Protein AF-A0A926ZFX1-F1 (afdb_monomer)

Sequence (154 aa):
MDKIFAQTKISRTIALLLTAFLSLPLLTACGGSNEALPPRDSRYPAGQTSRPVTPQARQGLSNGQKVAILAGAAALYYLYNQHRNKQEQGPQGKYYLSKNGRVYYRDAQGRAQWVTPPPEGIRVPESEAQRYRDFQGYNGQSAGRDLTDLVPAQ

Foldseek 3Di:
DDDDDDDDDDDDDDDDDDDDDDDDDDDDDDDDDDDDDPDDDDDDDDDDDPPQPPLPPPPDDDPPQDKKFADDQLQQVVLQVVACPAPDADPNHHWDADLQQWIWGAHPVRDTDTDDADHRGDIDGVVVSVVSCQDARTSSHNDGDHSNVVRPDD

Secondary structure (DSSP, 8-state):
------------------------------------PPP-----------------------SS--EEEE-HHHHHHHHHHHHTT----STTS-EEE-TTS-EEEE-TT--EEE----TT-EEEEHHHHGGGTTBTTBTT-SSSB-SGGGSPP-

Structure (mmCIF, N/CA/C/O backbone):
data_AF-A0A926ZFX1-F1
#
_entry.id   AF-A0A926ZFX1-F1
#
loop_
_atom_site.group_PDB
_atom_site.id
_atom_site.type_symbol
_atom_site.label_atom_id
_atom_site.label_alt_id
_atom_site.label_comp_id
_atom_site.label_asym_id
_atom_site.label_entity_id
_atom_site.label_seq_id
_atom_site.pdbx_PDB_ins_code
_atom_site.Cartn_x
_atom_site.Cartn_y
_atom_site.Cartn_z
_atom_site.occupancy
_atom_site.B_iso_or_equiv
_atom_site.auth_seq_id
_atom_site.auth_comp_id
_atom_site.auth_asym_id
_atom_site.auth_atom_id
_atom_site.pdbx_PDB_model_num
ATOM 1 N N . MET A 1 1 ? -37.737 35.024 27.567 1.00 35.06 1 MET A N 1
ATOM 2 C CA . MET A 1 1 ? -37.419 36.194 26.729 1.00 35.06 1 MET A CA 1
ATOM 3 C C . MET A 1 1 ? -36.056 35.936 26.096 1.00 35.06 1 MET A C 1
ATOM 5 O O . MET A 1 1 ? -35.132 35.712 26.858 1.00 35.06 1 MET A O 1
ATOM 9 N N . ASP A 1 2 ? -35.821 35.797 24.793 1.00 40.06 2 ASP A N 1
ATOM 10 C CA . ASP A 1 2 ? -36.647 35.852 23.585 1.00 40.06 2 ASP A CA 1
ATOM 11 C C . ASP A 1 2 ? -35.996 34.983 22.490 1.00 40.06 2 ASP A C 1
ATOM 13 O O . ASP A 1 2 ? -34.788 34.747 22.492 1.00 40.06 2 AS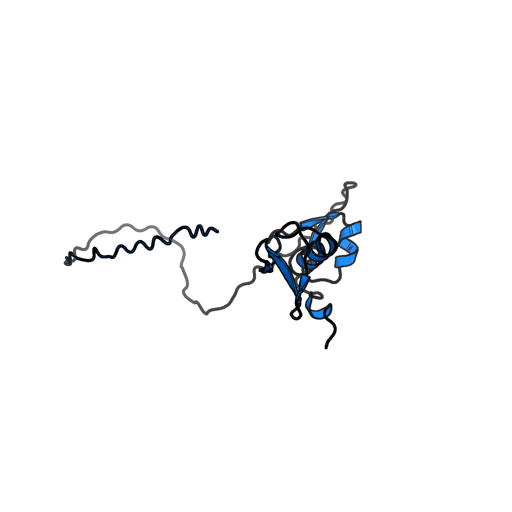P A O 1
ATOM 17 N N . LYS A 1 3 ? -36.834 34.451 21.595 1.00 45.34 3 LYS A N 1
ATOM 18 C CA . LYS A 1 3 ? -36.496 33.528 20.498 1.00 45.34 3 LYS A CA 1
ATOM 19 C C . LYS A 1 3 ? -35.972 34.293 19.283 1.00 45.34 3 LYS A C 1
ATOM 21 O O . LYS A 1 3 ? -36.587 35.285 18.913 1.00 45.34 3 LYS A O 1
ATOM 26 N N . ILE A 1 4 ? -34.997 33.741 18.552 1.00 53.22 4 ILE A N 1
ATOM 27 C CA . ILE A 1 4 ? -34.826 34.042 17.119 1.00 53.22 4 ILE A CA 1
ATOM 28 C C . ILE A 1 4 ? -34.534 32.740 16.360 1.00 53.22 4 ILE A C 1
ATOM 30 O O . ILE A 1 4 ? -33.427 32.212 16.384 1.00 53.22 4 ILE A O 1
ATOM 34 N N . PHE A 1 5 ? -35.568 32.219 15.695 1.00 54.12 5 PHE A N 1
ATOM 35 C CA . PHE A 1 5 ? -35.467 31.209 14.642 1.00 54.12 5 PHE A CA 1
ATOM 36 C C . PHE A 1 5 ? -35.340 31.941 13.300 1.00 54.12 5 PHE A C 1
ATOM 38 O O . PHE A 1 5 ? -36.171 32.798 13.001 1.00 54.12 5 PHE A O 1
ATOM 45 N N . ALA A 1 6 ? -34.341 31.598 12.484 1.00 51.28 6 ALA A N 1
ATOM 46 C CA . ALA A 1 6 ? -34.213 32.105 11.117 1.00 51.28 6 ALA A CA 1
ATOM 47 C C . ALA A 1 6 ? -34.565 31.013 10.094 1.00 51.28 6 ALA A C 1
ATOM 49 O O . ALA A 1 6 ? -34.199 29.848 10.237 1.00 51.28 6 ALA A O 1
ATOM 50 N N . GLN A 1 7 ? -35.346 31.427 9.099 1.00 55.00 7 GLN A N 1
ATOM 51 C CA . GLN A 1 7 ? -36.203 30.617 8.242 1.00 55.00 7 GLN A CA 1
ATOM 52 C C . GLN A 1 7 ? -35.515 29.863 7.092 1.00 55.00 7 GLN A C 1
ATOM 54 O O . GLN A 1 7 ? -34.566 30.329 6.469 1.00 55.00 7 GLN A O 1
ATOM 59 N N . THR A 1 8 ? -36.152 28.747 6.730 1.00 49.84 8 THR A N 1
ATOM 60 C CA . THR A 1 8 ? -36.144 28.049 5.436 1.00 49.84 8 THR A CA 1
ATOM 61 C C . THR A 1 8 ? -36.386 28.951 4.221 1.00 49.84 8 THR A C 1
ATOM 63 O O . THR A 1 8 ? -37.328 29.741 4.218 1.00 49.84 8 THR A O 1
ATOM 66 N N . LYS A 1 9 ? -35.670 28.688 3.117 1.00 54.97 9 LYS A N 1
ATOM 67 C CA . LYS A 1 9 ? -36.157 28.946 1.750 1.00 54.97 9 LYS A CA 1
ATOM 68 C C . LYS A 1 9 ? -35.885 27.740 0.850 1.00 54.97 9 LYS A C 1
ATOM 70 O O . LYS A 1 9 ? -34.756 27.459 0.469 1.00 54.97 9 LYS A O 1
ATOM 75 N N . ILE A 1 10 ? -36.964 27.029 0.544 1.00 59.09 10 ILE A N 1
ATOM 76 C CA . ILE A 1 10 ? -37.079 26.038 -0.526 1.00 59.09 10 ILE A CA 1
ATOM 77 C C . ILE A 1 10 ? -37.253 26.821 -1.833 1.00 59.09 10 ILE A C 1
ATOM 79 O O . ILE A 1 10 ? -38.105 27.704 -1.890 1.00 59.09 10 ILE A O 1
ATOM 83 N N . SER A 1 11 ? -36.497 26.492 -2.882 1.00 58.12 11 SER A N 1
ATOM 84 C CA . SER A 1 11 ? -36.792 26.950 -4.245 1.00 58.12 11 SER A CA 1
ATOM 85 C C . SER A 1 11 ? -36.757 25.766 -5.206 1.00 58.12 11 SER A C 1
ATOM 87 O O . SER A 1 11 ? -35.746 25.078 -5.341 1.00 58.12 11 SER A O 1
ATOM 89 N N . ARG A 1 12 ? -37.919 25.517 -5.812 1.00 51.41 12 ARG A N 1
ATOM 90 C CA . ARG A 1 12 ? -38.209 24.539 -6.859 1.00 51.41 12 ARG A CA 1
ATOM 91 C C . ARG A 1 12 ? -38.413 25.310 -8.164 1.00 51.41 12 ARG A C 1
ATOM 93 O O . ARG A 1 12 ? -39.340 26.106 -8.233 1.00 51.41 12 ARG A O 1
ATOM 100 N N . THR A 1 13 ? -37.649 24.986 -9.199 1.00 60.94 13 THR A N 1
ATOM 101 C CA . THR A 1 13 ? -37.990 25.217 -10.618 1.00 60.94 13 THR A CA 1
ATOM 102 C C . THR A 1 13 ? -37.424 24.001 -11.370 1.00 60.94 13 THR A C 1
ATOM 104 O O . THR A 1 13 ? -36.210 23.856 -11.438 1.00 60.94 13 THR A O 1
ATOM 107 N N . ILE A 1 14 ? -38.173 22.930 -11.686 1.00 56.19 14 ILE A N 1
ATOM 108 C CA . ILE A 1 14 ? -39.198 22.785 -12.750 1.00 56.19 14 ILE A CA 1
ATOM 109 C C . ILE A 1 14 ? -38.764 23.547 -14.009 1.00 56.19 14 ILE A C 1
ATOM 111 O O . ILE A 1 14 ? -38.567 24.747 -13.914 1.00 56.19 14 ILE A O 1
ATOM 115 N N . ALA A 1 15 ? -38.665 23.030 -15.229 1.00 53.69 15 ALA A N 1
ATOM 116 C CA . ALA A 1 15 ? -38.691 21.729 -15.897 1.00 53.69 15 ALA A CA 1
ATOM 117 C C . ALA A 1 15 ? -38.631 22.087 -17.406 1.00 53.69 15 ALA A C 1
ATOM 119 O O . ALA A 1 15 ? -39.027 23.189 -17.774 1.00 53.69 15 ALA A O 1
ATOM 120 N N . LEU A 1 16 ? -38.260 21.116 -18.247 1.00 57.72 16 LEU A N 1
ATOM 121 C CA . LEU A 1 16 ? -38.626 20.991 -19.672 1.00 57.72 16 LEU A CA 1
ATOM 122 C C . LEU A 1 16 ? -38.000 21.952 -20.701 1.00 57.72 16 LEU A C 1
ATOM 124 O O . LEU A 1 16 ? -38.292 23.138 -20.729 1.00 57.72 16 LEU A O 1
ATOM 128 N N . LEU A 1 17 ? -37.297 21.355 -21.672 1.00 53.16 17 LEU A N 1
ATOM 129 C CA . LEU A 1 17 ? -37.528 21.594 -23.104 1.00 53.16 17 LEU A CA 1
ATOM 130 C C . LEU A 1 17 ? -37.006 20.385 -23.908 1.00 53.16 17 LEU A C 1
ATOM 132 O O . LEU A 1 17 ? -35.823 20.245 -24.198 1.00 53.16 17 LEU A O 1
ATOM 136 N N . LEU A 1 18 ? -37.933 19.465 -24.175 1.00 53.84 18 LEU A N 1
ATOM 137 C CA . LEU A 1 18 ? -37.879 18.379 -25.161 1.00 53.84 18 LEU A CA 1
ATOM 138 C C . LEU A 1 18 ? -38.603 18.863 -26.431 1.00 53.84 18 LEU A C 1
ATOM 140 O O . LEU A 1 18 ? -39.471 19.723 -26.309 1.00 53.84 18 LEU A O 1
ATOM 144 N N . THR A 1 19 ? -38.342 18.203 -27.571 1.00 55.59 19 THR A N 1
ATOM 145 C CA . THR A 1 19 ? -38.954 18.332 -28.929 1.00 55.59 19 THR A CA 1
ATOM 146 C C . THR A 1 19 ? -38.217 19.288 -29.880 1.00 55.59 19 THR A C 1
ATOM 148 O O . THR A 1 19 ? -37.799 20.354 -29.459 1.00 55.59 19 THR A O 1
ATOM 151 N N . ALA A 1 20 ? -37.984 19.013 -31.169 1.00 55.38 20 ALA A N 1
ATOM 152 C CA . ALA A 1 20 ? -38.277 17.902 -32.092 1.00 55.38 20 ALA A CA 1
ATOM 153 C C . ALA A 1 20 ? -37.464 18.135 -33.405 1.00 55.38 20 ALA A C 1
ATOM 155 O O . ALA A 1 20 ? -36.680 19.075 -33.447 1.00 55.38 20 ALA A O 1
ATOM 156 N N . PHE A 1 21 ? -37.727 17.334 -34.457 1.00 53.00 21 PHE A N 1
ATOM 157 C CA . PHE A 1 21 ? -37.195 17.315 -35.847 1.00 53.00 21 PHE A CA 1
ATOM 158 C C . PHE A 1 21 ? -36.083 16.274 -36.062 1.00 53.00 21 PHE A C 1
ATOM 160 O O . PHE A 1 21 ? -34.920 16.534 -35.798 1.00 53.00 21 PHE A O 1
ATOM 167 N N . LEU A 1 22 ? -36.354 15.007 -36.410 1.00 61.56 22 LEU A N 1
ATOM 168 C CA . LEU A 1 22 ? -37.141 14.445 -37.529 1.00 61.56 22 LEU A CA 1
ATOM 169 C C . LEU A 1 22 ? -36.728 14.978 -38.917 1.00 61.56 22 LEU A C 1
ATOM 171 O O . LEU A 1 22 ? -37.234 16.002 -39.366 1.00 61.56 22 LEU A O 1
ATOM 175 N N . SER A 1 23 ? -35.843 14.244 -39.605 1.00 55.59 23 SER A N 1
ATOM 176 C CA . SER A 1 23 ? -35.854 14.044 -41.072 1.00 55.59 23 SER A CA 1
ATOM 177 C C . SER A 1 23 ? -34.736 13.078 -41.524 1.00 55.59 23 SER A C 1
ATOM 179 O O . SER A 1 23 ? -33.557 13.405 -41.527 1.00 55.59 23 SER A O 1
ATOM 181 N N . LEU A 1 24 ? -35.130 11.861 -41.912 1.00 58.16 24 LEU A N 1
ATOM 182 C CA . LEU A 1 24 ? -34.515 11.063 -42.995 1.00 58.16 24 LEU A CA 1
ATOM 183 C C . LEU A 1 24 ? -35.361 11.329 -44.272 1.00 58.16 24 LEU A C 1
ATOM 185 O O . LEU A 1 24 ? -36.498 11.773 -44.065 1.00 58.16 24 LEU A O 1
ATOM 189 N N . PRO A 1 25 ? -34.960 11.031 -45.543 1.00 61.34 25 PRO A N 1
ATOM 190 C CA . PRO A 1 25 ? -34.084 9.924 -45.986 1.00 61.34 25 PRO A CA 1
ATOM 191 C C . PRO A 1 25 ? -33.222 10.182 -47.275 1.00 61.34 25 PRO A C 1
ATOM 193 O O . PRO A 1 25 ? -33.192 11.281 -47.811 1.00 61.34 25 PRO A O 1
ATOM 196 N N . LEU A 1 26 ? -32.617 9.096 -47.801 1.00 51.09 26 LEU A N 1
ATOM 197 C CA . LEU A 1 26 ? -32.251 8.791 -49.213 1.00 51.09 26 LEU A CA 1
ATOM 198 C C . LEU A 1 26 ? -30.777 8.918 -49.682 1.00 51.09 26 LEU A C 1
ATOM 200 O O . LEU A 1 26 ? -30.295 9.962 -50.096 1.00 51.09 26 LEU A O 1
ATOM 204 N N . LEU A 1 27 ? -30.120 7.749 -49.681 1.00 62.03 27 LEU A N 1
ATOM 205 C CA . LEU A 1 27 ? -29.235 7.150 -50.699 1.00 62.03 27 LEU A CA 1
ATOM 206 C C . LEU A 1 27 ? -28.708 8.039 -51.855 1.00 62.03 27 LEU A C 1
ATOM 208 O O . LEU A 1 27 ? -29.437 8.392 -52.779 1.00 62.03 27 LEU A O 1
ATOM 212 N N . THR A 1 28 ? -27.383 8.198 -51.913 1.00 52.97 28 THR A N 1
ATOM 213 C CA . THR A 1 28 ? -26.613 8.261 -53.168 1.00 52.97 28 THR A CA 1
ATOM 214 C C . THR A 1 28 ? -25.237 7.640 -52.947 1.00 52.97 28 THR A C 1
ATOM 216 O O . THR A 1 28 ? -24.528 7.956 -51.994 1.00 52.97 28 THR A O 1
ATOM 219 N N . ALA A 1 29 ? -24.919 6.696 -53.825 1.00 50.28 29 ALA A N 1
ATOM 220 C CA . ALA A 1 29 ? -23.653 6.000 -53.962 1.00 50.28 29 ALA A CA 1
ATOM 221 C C . ALA A 1 29 ? -22.753 6.733 -54.973 1.00 50.28 29 ALA A C 1
ATOM 223 O O . ALA A 1 29 ? -23.288 7.310 -55.915 1.00 50.28 29 ALA A O 1
ATOM 224 N N . CYS A 1 30 ? -21.422 6.672 -54.792 1.00 54.25 30 CYS A N 1
ATOM 225 C CA . CYS A 1 30 ? -20.394 6.404 -55.824 1.00 54.25 30 CYS A CA 1
ATOM 226 C C . CYS A 1 30 ? -18.991 6.915 -55.426 1.00 54.25 30 CYS A C 1
ATOM 228 O O . CYS A 1 30 ? -18.824 8.086 -55.112 1.00 54.25 30 CYS A O 1
ATOM 230 N N . GLY A 1 31 ? -17.992 6.031 -55.574 1.00 41.94 31 GLY A N 1
ATOM 231 C CA . GLY A 1 31 ? -16.562 6.330 -55.775 1.00 41.94 31 GLY A CA 1
ATOM 232 C C . GLY A 1 31 ? -15.766 6.591 -54.488 1.00 41.94 31 GLY A C 1
ATOM 233 O O . GLY A 1 31 ? -16.044 7.539 -53.779 1.00 41.94 31 GLY A O 1
ATOM 234 N N . GLY A 1 32 ? -14.762 5.819 -54.073 1.00 46.25 32 GLY A N 1
ATOM 235 C CA . GLY A 1 32 ? -13.876 4.926 -54.809 1.00 46.25 32 GLY A CA 1
ATOM 236 C C . GLY A 1 32 ? -12.465 5.514 -54.857 1.00 46.25 32 GLY A C 1
ATOM 237 O O . GLY A 1 32 ? -12.149 6.237 -55.792 1.00 46.25 32 GLY A O 1
ATOM 238 N N . SER A 1 33 ? -11.614 5.154 -53.895 1.00 41.72 33 SER A N 1
ATOM 239 C CA . SER A 1 33 ? -10.166 5.014 -54.102 1.00 41.72 33 SER A CA 1
ATOM 240 C C . SER A 1 33 ? -9.549 4.164 -52.988 1.00 41.72 33 SER A C 1
ATOM 242 O O . SER A 1 33 ? -9.838 4.316 -51.804 1.00 41.72 33 SER A O 1
ATOM 244 N N . ASN A 1 34 ? -8.760 3.188 -53.431 1.00 52.56 34 ASN A N 1
ATOM 245 C CA . ASN A 1 34 ? -8.091 2.170 -52.639 1.00 52.56 34 ASN A CA 1
ATOM 246 C C . ASN A 1 34 ? -6.925 2.765 -51.847 1.00 52.56 34 ASN A C 1
ATOM 248 O O . ASN A 1 34 ? -6.002 3.303 -52.453 1.00 52.56 34 ASN A O 1
ATOM 252 N N . GLU A 1 35 ? -6.894 2.532 -50.538 1.00 43.97 35 GLU A N 1
ATOM 253 C CA . GLU A 1 35 ? -5.644 2.528 -49.781 1.00 43.97 35 GLU A CA 1
ATOM 254 C C . GLU A 1 35 ? -5.582 1.226 -48.979 1.00 43.97 35 GLU A C 1
ATOM 256 O O . GLU A 1 35 ? -6.417 0.942 -48.118 1.00 43.97 35 GLU A O 1
ATOM 261 N N . ALA A 1 36 ? -4.648 0.366 -49.376 1.00 49.47 36 ALA A N 1
ATOM 262 C CA . ALA A 1 36 ? -4.472 -0.966 -48.833 1.00 49.47 36 ALA A CA 1
ATOM 263 C C . ALA A 1 36 ? -3.938 -0.882 -47.396 1.00 49.47 36 ALA A C 1
ATOM 265 O O . ALA A 1 36 ? -2.766 -0.586 -47.173 1.00 49.47 36 ALA A O 1
ATOM 266 N N . LEU A 1 37 ? -4.797 -1.187 -46.424 1.00 52.06 37 LEU A N 1
ATOM 267 C CA . LEU A 1 37 ? -4.396 -1.497 -45.055 1.00 52.06 37 LEU A CA 1
ATOM 268 C C . LEU A 1 37 ? -4.308 -3.026 -44.894 1.00 52.06 37 LEU A C 1
ATOM 270 O O . LEU A 1 37 ? -5.166 -3.741 -45.419 1.00 52.06 37 LEU A O 1
ATOM 274 N N . PRO A 1 38 ? -3.288 -3.551 -44.189 1.00 47.53 38 PRO A N 1
ATOM 275 C CA . PRO A 1 38 ? -3.114 -4.989 -44.004 1.00 47.53 38 PRO A CA 1
ATOM 276 C C . PRO A 1 38 ? -4.281 -5.611 -43.208 1.00 47.53 38 PRO A C 1
ATOM 278 O O . PRO A 1 38 ? -4.939 -4.921 -42.423 1.00 47.53 38 PRO A O 1
ATOM 281 N N . PRO A 1 39 ? -4.564 -6.912 -43.416 1.00 41.12 39 PRO A N 1
ATOM 282 C CA . PRO A 1 39 ? -5.828 -7.538 -43.041 1.00 41.12 39 PRO A CA 1
ATOM 283 C C . PRO A 1 39 ? -6.080 -7.534 -41.528 1.00 41.12 39 PRO A C 1
ATOM 285 O O . PRO A 1 39 ? -5.287 -8.031 -40.729 1.00 41.12 39 PRO A O 1
ATOM 288 N N . ARG A 1 40 ? -7.243 -6.991 -41.153 1.00 38.12 40 ARG A N 1
ATOM 289 C CA . ARG A 1 40 ? -7.825 -7.035 -39.811 1.00 38.12 40 ARG A CA 1
ATOM 290 C C . ARG A 1 40 ? -8.617 -8.330 -39.669 1.00 38.12 40 ARG A C 1
ATOM 292 O O . ARG A 1 40 ? -9.769 -8.399 -40.091 1.00 38.12 40 ARG A O 1
ATOM 299 N N . ASP A 1 41 ? -8.001 -9.341 -39.073 1.00 34.25 41 ASP A N 1
ATOM 300 C CA . ASP A 1 41 ? -8.693 -10.591 -38.784 1.00 34.25 41 ASP A CA 1
ATOM 301 C C . ASP A 1 41 ? -9.560 -10.454 -37.523 1.00 34.25 41 ASP A C 1
ATOM 303 O O . ASP A 1 41 ? -9.150 -9.924 -36.487 1.00 34.25 41 ASP A O 1
ATOM 307 N N . SER A 1 42 ? -10.811 -10.881 -37.650 1.00 41.25 42 SER A N 1
ATOM 308 C CA . SER A 1 42 ? -11.888 -10.648 -36.690 1.00 41.25 42 SER A CA 1
ATOM 309 C C . SER A 1 42 ? -12.062 -11.847 -35.769 1.00 41.25 42 SER A C 1
ATOM 311 O O . SER A 1 42 ? -12.714 -12.799 -36.180 1.00 41.25 42 SER A O 1
ATOM 313 N N . ARG A 1 43 ? -11.570 -11.797 -34.520 1.00 33.34 43 ARG A N 1
ATOM 314 C CA . ARG A 1 43 ? -12.082 -12.617 -33.396 1.00 33.34 43 ARG A CA 1
ATOM 315 C C . ARG A 1 43 ? -11.885 -11.899 -32.058 1.00 33.34 43 ARG A C 1
ATOM 317 O O . ARG A 1 43 ? -10.818 -11.970 -31.461 1.00 33.34 43 ARG A O 1
ATOM 324 N N . TYR A 1 44 ? -12.936 -11.251 -31.558 1.00 32.25 44 TYR A N 1
ATOM 325 C CA . TYR A 1 44 ? -13.121 -11.143 -30.109 1.00 32.25 44 TYR A CA 1
ATOM 326 C C . TYR A 1 44 ? -13.543 -12.524 -29.592 1.00 32.25 44 TYR A C 1
ATOM 328 O O . TYR A 1 44 ? -14.429 -13.155 -30.172 1.00 32.25 44 TYR A O 1
ATOM 336 N N . PRO A 1 45 ? -12.963 -12.965 -28.473 1.00 39.38 45 PRO A N 1
ATOM 337 C CA . PRO A 1 45 ? -13.811 -13.152 -27.309 1.00 39.38 45 PRO A CA 1
ATOM 338 C C . PRO A 1 45 ? -13.364 -12.239 -26.166 1.00 39.38 45 PRO A C 1
ATOM 340 O O . PRO A 1 45 ? -12.216 -11.807 -26.077 1.00 39.38 45 PRO A O 1
ATOM 343 N N . ALA A 1 46 ? -14.320 -11.922 -25.299 1.00 47.34 46 ALA A N 1
ATOM 344 C CA . ALA A 1 46 ? -14.098 -11.271 -24.022 1.00 47.34 46 ALA A CA 1
ATOM 345 C C . ALA A 1 46 ? -12.957 -11.950 -23.242 1.00 47.34 46 ALA A C 1
ATOM 347 O O . ALA A 1 46 ? -12.947 -13.167 -23.075 1.00 47.34 46 ALA A O 1
ATOM 348 N N . GLY A 1 47 ? -12.012 -11.156 -22.743 1.00 34.66 47 GLY A N 1
ATOM 349 C CA . GLY A 1 47 ? -10.908 -11.652 -21.931 1.00 34.66 47 GLY A CA 1
ATOM 350 C C . GLY A 1 47 ? -9.997 -10.513 -21.504 1.00 34.66 47 GLY A C 1
ATOM 351 O O . GLY A 1 47 ? -9.257 -9.960 -22.311 1.00 34.66 47 GLY A O 1
ATOM 352 N N . GLN A 1 48 ? -10.086 -10.143 -20.229 1.00 47.78 48 GLN A N 1
ATOM 353 C CA . GLN A 1 48 ? -9.199 -9.203 -19.549 1.00 47.78 48 GLN A CA 1
ATOM 354 C C . GLN A 1 48 ? -7.734 -9.513 -19.886 1.00 47.78 48 GLN A C 1
ATOM 356 O O . GLN A 1 48 ? -7.217 -10.559 -19.506 1.00 47.78 48 GLN A O 1
ATOM 361 N N . THR A 1 49 ? -7.053 -8.614 -20.596 1.00 34.94 49 THR A N 1
ATOM 362 C CA . THR A 1 49 ? -5.609 -8.731 -20.825 1.00 34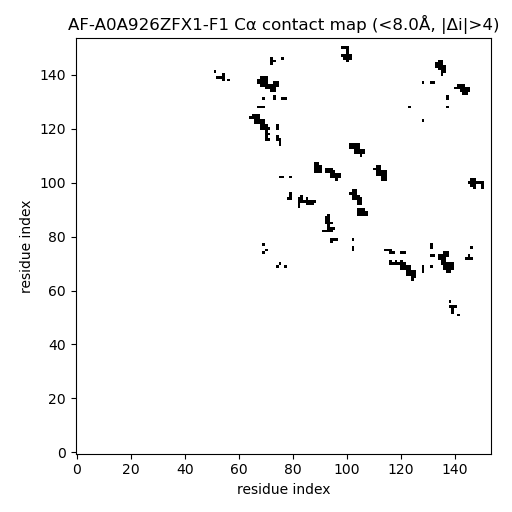.94 49 THR A CA 1
ATOM 363 C C . THR A 1 49 ? -4.894 -7.800 -19.857 1.00 34.94 49 THR A C 1
ATOM 365 O O . THR A 1 49 ? -4.616 -6.636 -20.148 1.00 34.94 49 THR A O 1
ATOM 368 N N . SER A 1 50 ? -4.620 -8.326 -18.665 1.00 45.09 50 SER A N 1
ATOM 369 C CA . SER A 1 50 ? -3.581 -7.829 -17.770 1.00 45.09 50 S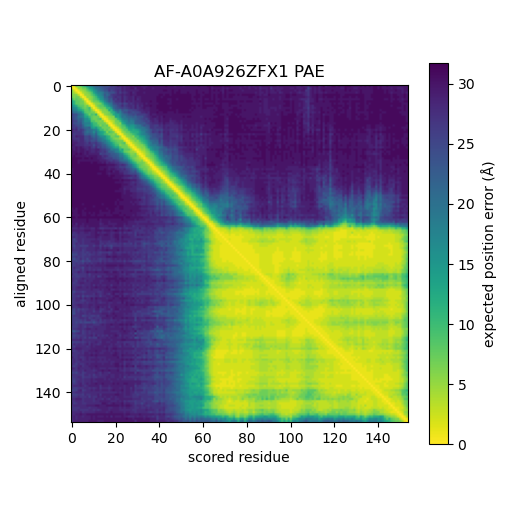ER A CA 1
ATOM 370 C C . SER A 1 50 ? -2.287 -7.727 -18.578 1.00 45.09 50 SER A C 1
ATOM 372 O O . SER A 1 50 ? -1.718 -8.746 -18.962 1.00 45.09 50 SER A O 1
ATOM 374 N N . ARG A 1 51 ? -1.837 -6.510 -18.897 1.00 42.84 51 ARG A N 1
ATOM 375 C CA . ARG A 1 51 ? -0.509 -6.307 -19.489 1.00 42.84 51 ARG A CA 1
ATOM 376 C C . ARG A 1 51 ? 0.528 -6.849 -18.497 1.00 42.84 51 ARG A C 1
ATOM 378 O O . ARG A 1 51 ? 0.581 -6.328 -17.382 1.00 42.84 51 ARG A O 1
ATOM 385 N N . PRO A 1 52 ? 1.357 -7.846 -18.852 1.00 42.03 52 PRO A N 1
ATOM 386 C CA . PRO A 1 52 ? 2.486 -8.195 -18.016 1.00 42.03 52 PRO A CA 1
ATOM 387 C C . PRO A 1 52 ? 3.504 -7.065 -18.162 1.00 42.03 52 PRO A C 1
ATOM 389 O O . PRO A 1 52 ? 4.168 -6.929 -19.188 1.00 42.03 52 PRO A O 1
ATOM 392 N N . VAL A 1 53 ? 3.611 -6.215 -17.142 1.00 50.88 53 VAL A N 1
ATOM 393 C CA . VAL A 1 53 ? 4.807 -5.395 -16.958 1.00 50.88 53 VAL A CA 1
ATOM 394 C C . VAL A 1 53 ? 5.912 -6.389 -16.629 1.00 50.88 53 VAL A C 1
ATOM 396 O O . VAL A 1 53 ? 6.050 -6.801 -15.486 1.00 50.88 53 VAL A O 1
ATOM 399 N N . THR A 1 54 ? 6.649 -6.858 -17.633 1.00 46.91 54 THR A N 1
ATOM 400 C CA . THR A 1 54 ? 7.876 -7.619 -17.395 1.00 46.91 54 THR A CA 1
ATOM 401 C C . THR A 1 54 ? 8.857 -6.693 -16.685 1.00 46.91 54 THR A C 1
ATOM 403 O O . THR A 1 54 ? 9.253 -5.686 -17.286 1.00 46.91 54 THR A O 1
ATOM 406 N N . PRO A 1 55 ? 9.276 -6.980 -15.443 1.00 48.78 55 PRO A N 1
ATOM 407 C CA . PRO A 1 55 ? 10.322 -6.195 -14.833 1.00 48.78 55 PRO A CA 1
ATOM 408 C C . PRO A 1 55 ? 11.641 -6.566 -15.489 1.00 48.78 55 PRO A C 1
ATOM 410 O O . PRO A 1 55 ? 12.230 -7.616 -15.243 1.00 48.78 55 PRO A O 1
ATOM 413 N N . GLN A 1 56 ? 12.105 -5.691 -16.371 1.00 52.84 56 GLN A N 1
ATOM 414 C CA . GLN A 1 56 ? 13.468 -5.741 -16.866 1.00 52.84 56 GLN A CA 1
ATOM 415 C C . GLN A 1 56 ? 14.374 -5.342 -15.703 1.00 52.84 56 GLN A C 1
ATOM 417 O O . GLN A 1 56 ? 14.638 -4.161 -15.481 1.00 52.84 56 GLN A O 1
ATOM 422 N N . ALA A 1 57 ? 14.832 -6.337 -14.944 1.00 56.09 57 ALA A N 1
ATOM 423 C CA . ALA A 1 57 ? 15.959 -6.199 -14.040 1.00 56.09 57 ALA A CA 1
ATOM 424 C C . ALA A 1 57 ? 17.198 -5.859 -14.882 1.00 56.09 57 ALA A C 1
ATOM 426 O O . ALA A 1 57 ? 17.955 -6.732 -15.300 1.00 56.09 57 ALA A O 1
ATOM 427 N N . ARG A 1 58 ? 17.383 -4.574 -15.201 1.00 52.34 58 ARG A N 1
ATOM 428 C CA . ARG A 1 58 ? 18.622 -4.087 -15.808 1.00 52.34 58 ARG A CA 1
ATOM 429 C C . ARG A 1 58 ? 19.683 -4.073 -14.720 1.00 52.34 58 ARG A C 1
ATOM 431 O O . ARG A 1 58 ? 19.831 -3.112 -13.971 1.00 52.34 58 ARG A O 1
ATOM 438 N N . GLN A 1 59 ? 20.379 -5.195 -14.625 1.00 50.62 59 GLN A N 1
ATOM 439 C CA . GLN A 1 59 ? 21.552 -5.408 -13.798 1.00 50.62 59 GLN A CA 1
ATOM 440 C C . GLN A 1 59 ? 22.734 -4.660 -14.433 1.00 50.62 59 GLN A C 1
ATOM 442 O O . GLN A 1 59 ? 23.538 -5.227 -15.162 1.00 50.62 59 GLN A O 1
ATOM 447 N N . GLY A 1 60 ? 22.786 -3.347 -14.211 1.00 49.62 60 GLY A N 1
ATOM 448 C CA . GLY A 1 60 ? 23.956 -2.515 -14.473 1.00 49.62 60 GLY A CA 1
ATOM 449 C C . GLY A 1 60 ? 24.493 -2.007 -13.141 1.00 49.62 60 GLY A C 1
ATOM 450 O O . GLY A 1 60 ? 23.733 -1.421 -12.371 1.00 49.62 60 GLY A O 1
ATOM 451 N N . LEU A 1 61 ? 25.773 -2.265 -12.855 1.00 51.31 61 LEU A N 1
ATOM 452 C CA . LEU A 1 61 ? 26.488 -1.744 -11.688 1.00 51.31 61 LEU A CA 1
ATOM 453 C C . LEU A 1 61 ? 26.475 -0.208 -11.715 1.00 51.31 61 LEU A C 1
ATOM 455 O O . LEU A 1 61 ? 27.360 0.428 -12.279 1.00 51.31 61 LEU A O 1
ATOM 459 N N . SER A 1 62 ? 25.463 0.399 -11.109 1.00 57.31 62 SER A N 1
ATOM 460 C CA . SER A 1 62 ? 25.509 1.799 -10.722 1.00 57.31 62 SER A CA 1
ATOM 461 C C . SER A 1 62 ? 25.955 1.837 -9.268 1.00 57.31 62 SER A C 1
ATOM 463 O O . SER A 1 62 ? 25.258 1.321 -8.399 1.00 57.31 62 SER A O 1
ATOM 465 N N . ASN A 1 63 ? 27.090 2.481 -8.993 1.00 57.50 63 ASN A N 1
ATOM 466 C CA . ASN A 1 63 ? 27.455 2.917 -7.639 1.00 57.50 63 ASN A CA 1
ATOM 467 C C . ASN A 1 63 ? 26.498 4.015 -7.111 1.00 57.50 63 ASN A C 1
ATOM 469 O O . ASN A 1 63 ? 26.724 4.579 -6.045 1.00 57.50 63 ASN A O 1
ATOM 473 N N . GLY A 1 64 ? 25.444 4.352 -7.864 1.00 64.19 64 GLY A N 1
ATOM 474 C CA . GLY A 1 64 ? 24.336 5.184 -7.429 1.00 64.19 64 GLY A CA 1
ATOM 475 C C . GLY A 1 64 ? 23.345 4.396 -6.579 1.00 64.1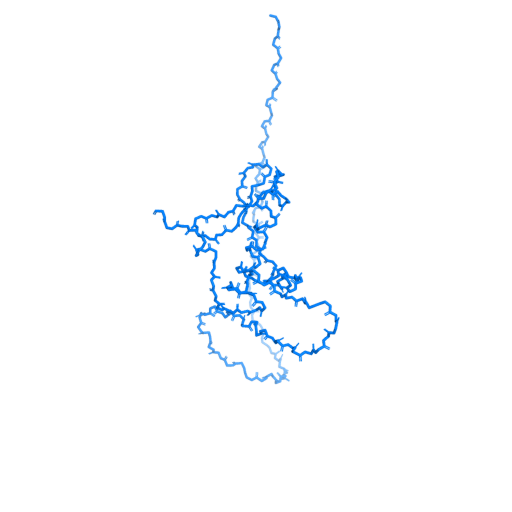9 64 GLY A C 1
ATOM 476 O O . GLY A 1 64 ? 23.142 3.199 -6.763 1.00 64.19 64 GLY A O 1
ATOM 477 N N . GLN A 1 65 ? 22.728 5.094 -5.632 1.00 74.19 65 GLN A N 1
ATOM 478 C CA . GLN A 1 65 ? 21.768 4.549 -4.681 1.00 74.19 65 GLN A CA 1
ATOM 479 C C . GLN A 1 65 ? 20.752 3.629 -5.371 1.00 74.19 65 GLN A C 1
ATOM 481 O O . GLN A 1 65 ? 19.958 4.068 -6.202 1.00 74.19 65 GLN A O 1
ATOM 486 N N . LYS A 1 66 ? 20.810 2.333 -5.049 1.00 88.25 66 LYS A N 1
ATOM 487 C CA . LYS A 1 66 ? 19.941 1.323 -5.651 1.00 88.25 66 LYS A CA 1
ATOM 488 C C . LYS A 1 66 ? 18.498 1.587 -5.231 1.00 88.25 66 LYS A C 1
ATOM 490 O O . LYS A 1 66 ? 18.193 1.698 -4.043 1.00 88.25 66 LYS A O 1
ATOM 495 N N . VAL A 1 67 ? 17.618 1.711 -6.218 1.00 92.06 67 VAL A N 1
ATOM 496 C CA . VAL A 1 67 ? 16.187 1.977 -6.042 1.00 92.06 67 VAL A CA 1
ATOM 497 C C . VAL A 1 67 ? 15.410 0.756 -6.510 1.00 92.06 67 VAL A C 1
ATOM 499 O O . VAL A 1 67 ? 15.708 0.193 -7.563 1.00 92.06 67 VAL A O 1
ATOM 502 N N . ALA A 1 68 ? 14.410 0.362 -5.733 1.00 94.00 68 ALA A N 1
ATOM 503 C CA . ALA A 1 68 ? 13.423 -0.634 -6.110 1.00 94.00 68 ALA A CA 1
ATOM 504 C C . ALA A 1 68 ? 12.090 0.047 -6.446 1.00 94.00 68 ALA A C 1
ATOM 506 O O . ALA A 1 68 ? 11.800 1.155 -5.988 1.00 94.00 68 ALA A O 1
ATOM 507 N N . ILE A 1 69 ? 11.274 -0.622 -7.252 1.00 95.62 69 ILE A N 1
ATOM 508 C CA . ILE A 1 69 ? 9.935 -0.162 -7.621 1.00 95.62 69 ILE A CA 1
ATOM 509 C C . ILE A 1 69 ? 8.921 -1.021 -6.875 1.00 95.62 69 ILE A C 1
ATOM 511 O O . ILE A 1 69 ? 8.924 -2.239 -7.017 1.00 95.62 69 ILE A O 1
ATOM 515 N N . LEU A 1 70 ? 8.041 -0.403 -6.096 1.00 96.06 70 LEU A N 1
ATOM 516 C CA . LEU A 1 70 ? 6.926 -1.078 -5.439 1.00 96.06 70 LEU A CA 1
ATOM 517 C C . LEU A 1 70 ? 5.647 -0.793 -6.223 1.00 96.06 70 LEU A C 1
ATOM 519 O O . LEU A 1 70 ? 5.211 0.351 -6.284 1.00 96.06 70 LEU A O 1
ATOM 523 N N . ALA A 1 71 ? 5.035 -1.815 -6.806 1.00 95.50 71 ALA A N 1
ATOM 524 C CA . ALA A 1 71 ? 3.726 -1.743 -7.455 1.00 95.50 71 ALA A CA 1
ATOM 525 C C . ALA A 1 71 ? 2.696 -2.597 -6.692 1.00 95.50 71 ALA A C 1
ATOM 527 O O . ALA A 1 71 ? 3.043 -3.289 -5.735 1.00 95.50 71 ALA A O 1
ATOM 528 N N . GLY A 1 72 ? 1.423 -2.542 -7.098 1.00 94.00 72 GLY A N 1
ATOM 529 C CA . GLY A 1 72 ? 0.378 -3.453 -6.613 1.00 94.00 72 GLY A CA 1
ATOM 530 C C . GLY A 1 72 ? 0.271 -3.544 -5.084 1.00 94.00 72 GLY A C 1
ATOM 531 O O . GLY A 1 72 ? 0.125 -2.527 -4.400 1.00 94.00 72 GLY A O 1
ATOM 532 N N . ALA A 1 73 ? 0.345 -4.768 -4.554 1.00 95.06 73 ALA A N 1
ATOM 533 C CA . ALA A 1 73 ? 0.258 -5.042 -3.121 1.00 95.06 73 ALA A CA 1
ATOM 534 C C . ALA A 1 73 ? 1.429 -4.423 -2.341 1.00 95.06 73 ALA A C 1
ATOM 536 O O . ALA A 1 73 ? 1.218 -3.775 -1.316 1.00 95.06 73 ALA A O 1
ATOM 537 N N . ALA A 1 74 ? 2.656 -4.529 -2.851 1.00 96.25 74 ALA A N 1
ATOM 538 C CA . ALA A 1 74 ? 3.826 -3.933 -2.213 1.00 96.25 74 ALA A CA 1
ATOM 539 C C . ALA A 1 74 ? 3.679 -2.406 -2.063 1.00 96.25 74 ALA A C 1
ATOM 541 O O . ALA A 1 74 ? 3.959 -1.858 -0.995 1.00 96.25 74 ALA A O 1
ATOM 542 N N . ALA A 1 75 ? 3.160 -1.725 -3.093 1.00 96.50 75 ALA A N 1
ATOM 543 C CA . ALA A 1 75 ? 2.878 -0.287 -3.045 1.00 96.50 75 ALA A CA 1
ATOM 544 C C . ALA A 1 75 ? 1.802 0.066 -2.010 1.00 96.50 75 ALA A C 1
ATOM 546 O O . ALA A 1 75 ? 1.953 1.014 -1.240 1.00 96.50 75 ALA A O 1
ATOM 547 N N . LEU A 1 76 ? 0.714 -0.704 -1.966 1.00 95.94 76 LEU A N 1
ATOM 548 C CA . LEU A 1 76 ? -0.361 -0.492 -0.998 1.00 95.94 76 LEU A CA 1
ATOM 549 C C . LEU A 1 76 ? 0.126 -0.672 0.439 1.00 95.94 76 LEU A C 1
ATOM 551 O O . LEU A 1 76 ? -0.180 0.154 1.301 1.00 95.94 76 LEU A O 1
ATOM 555 N N . TYR A 1 77 ? 0.901 -1.724 0.699 1.00 96.25 77 TYR A N 1
ATOM 556 C CA . TYR A 1 77 ? 1.417 -1.981 2.037 1.00 96.25 77 TYR A CA 1
ATOM 557 C C . TYR A 1 77 ? 2.456 -0.934 2.462 1.00 96.25 77 TYR A C 1
ATOM 559 O O . TYR A 1 77 ? 2.480 -0.522 3.625 1.00 96.25 77 TYR A O 1
ATOM 567 N N . TYR A 1 78 ? 3.253 -0.437 1.514 1.00 96.50 78 TYR A N 1
ATOM 568 C CA . TYR A 1 78 ? 4.137 0.707 1.720 1.00 96.50 78 TYR A CA 1
ATOM 569 C C . TYR A 1 78 ? 3.370 1.958 2.163 1.00 96.50 78 TYR A C 1
ATOM 571 O O . TYR A 1 78 ? 3.646 2.504 3.234 1.00 96.50 78 TYR A O 1
ATOM 579 N N . LEU A 1 79 ? 2.352 2.358 1.394 1.00 95.81 79 LEU A N 1
ATOM 580 C CA . LEU A 1 79 ? 1.508 3.516 1.707 1.00 95.81 79 LEU A CA 1
ATOM 581 C C . LEU A 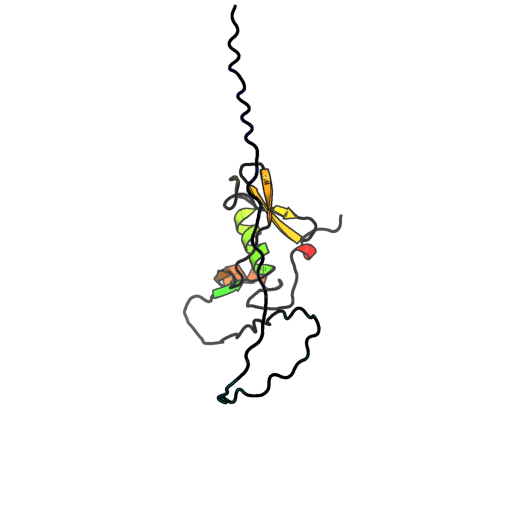1 79 ? 0.811 3.359 3.062 1.00 95.81 79 LEU A C 1
ATOM 583 O O . LEU A 1 79 ? 0.802 4.283 3.875 1.00 95.81 79 LEU A O 1
ATOM 587 N N . TYR A 1 80 ? 0.273 2.172 3.347 1.00 96.19 80 TYR A N 1
ATOM 588 C CA . TYR A 1 80 ? -0.309 1.870 4.651 1.00 96.19 80 TYR A CA 1
ATOM 589 C C . TYR A 1 80 ? 0.701 2.086 5.784 1.00 96.19 80 TYR A C 1
ATOM 591 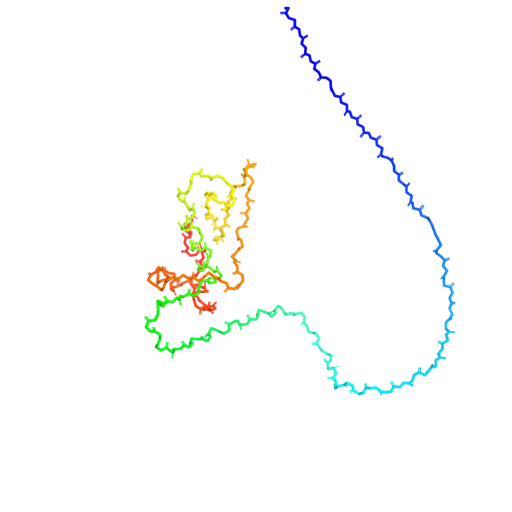O O . TYR A 1 80 ? 0.392 2.774 6.753 1.00 96.19 80 TYR A O 1
ATOM 599 N N . ASN A 1 81 ? 1.920 1.556 5.667 1.00 96.06 81 ASN A N 1
ATOM 600 C CA . ASN A 1 81 ? 2.934 1.702 6.712 1.00 96.06 81 ASN A CA 1
ATOM 601 C C . ASN A 1 81 ? 3.375 3.155 6.929 1.00 96.06 81 ASN A C 1
ATOM 603 O O . ASN A 1 81 ? 3.636 3.527 8.074 1.00 96.06 81 ASN A O 1
ATOM 607 N N . GLN A 1 82 ? 3.419 3.976 5.877 1.00 95.56 82 GLN A N 1
ATOM 608 C CA . GLN A 1 82 ? 3.725 5.406 5.996 1.00 95.56 82 GLN A CA 1
ATOM 609 C C . GLN A 1 82 ? 2.617 6.198 6.704 1.00 95.56 82 GLN A C 1
ATOM 611 O O . GLN A 1 82 ? 2.894 7.176 7.400 1.00 95.56 82 GLN A O 1
ATOM 616 N N . HIS A 1 83 ? 1.362 5.775 6.551 1.00 96.50 83 HIS A N 1
ATOM 617 C CA . HIS A 1 83 ? 0.200 6.531 7.019 1.00 96.50 83 HIS A CA 1
ATOM 618 C C . HIS A 1 83 ? -0.476 5.954 8.273 1.00 96.50 83 HIS A C 1
ATOM 620 O O . HIS A 1 83 ? -1.218 6.665 8.944 1.00 96.50 83 HIS A O 1
ATOM 626 N N . ARG A 1 84 ? -0.223 4.697 8.658 1.00 94.81 84 ARG A N 1
ATOM 627 C CA . ARG A 1 84 ? -0.926 4.014 9.771 1.00 94.81 84 ARG A CA 1
ATOM 628 C C . ARG A 1 84 ? -0.826 4.719 11.132 1.00 94.81 84 ARG A C 1
ATOM 630 O O . ARG A 1 84 ? -1.707 4.547 11.973 1.00 94.81 84 ARG A O 1
ATOM 637 N N . ASN A 1 85 ? 0.230 5.505 11.345 1.00 95.62 85 ASN A N 1
ATOM 638 C CA . ASN A 1 85 ? 0.508 6.202 12.606 1.00 95.62 85 ASN A CA 1
ATOM 639 C C . ASN A 1 85 ? 0.184 7.703 12.563 1.00 95.62 85 ASN A C 1
ATOM 641 O O . ASN A 1 85 ? 0.411 8.399 13.550 1.00 95.62 85 ASN A O 1
ATOM 645 N N . LYS A 1 86 ? -0.329 8.217 11.441 1.00 95.31 86 LYS A N 1
ATOM 646 C CA . LYS A 1 86 ? -0.703 9.628 11.328 1.00 95.31 86 LYS A CA 1
ATOM 647 C C . LYS A 1 86 ? -1.968 9.922 12.135 1.00 95.31 86 LYS A C 1
ATOM 649 O O . LYS A 1 86 ? -2.812 9.046 12.317 1.00 95.31 86 LYS A O 1
ATOM 654 N N . GLN A 1 87 ? -2.082 11.154 12.626 1.00 91.62 87 GLN A N 1
ATOM 655 C CA . GLN A 1 87 ? -3.240 11.621 13.404 1.00 91.62 87 GLN A CA 1
ATOM 656 C C . GLN A 1 87 ? -4.209 12.471 12.571 1.00 91.62 87 GLN A C 1
ATOM 658 O O . GLN A 1 87 ? -5.358 12.660 12.957 1.00 91.62 87 GLN A O 1
ATOM 663 N N . GLU A 1 88 ? -3.757 12.953 11.416 1.00 91.75 88 GLU A N 1
ATOM 664 C CA . GLU A 1 88 ? -4.559 13.739 10.484 1.00 91.75 88 GLU A CA 1
ATOM 665 C C . GLU A 1 88 ? -5.656 12.895 9.809 1.00 91.75 88 GLU A C 1
ATOM 667 O O . GLU A 1 88 ? -5.614 11.658 9.787 1.00 91.75 88 GLU A O 1
ATOM 672 N N . GLN A 1 89 ? -6.635 13.583 9.222 1.00 90.38 89 GLN A N 1
ATOM 673 C CA . GLN A 1 89 ? -7.709 12.995 8.418 1.00 90.38 89 GLN A CA 1
ATOM 674 C C . GLN A 1 89 ? -7.471 13.248 6.922 1.00 90.38 89 GLN A C 1
ATOM 676 O O . GLN A 1 89 ? -6.670 14.097 6.534 1.00 90.38 89 GLN A O 1
ATOM 681 N N . GLY A 1 90 ? -8.190 12.526 6.063 1.00 92.00 90 GLY A N 1
ATOM 682 C CA . GLY A 1 90 ? -8.105 12.690 4.615 1.00 92.00 90 GLY A CA 1
ATOM 683 C C . GLY A 1 90 ? -6.945 11.932 3.961 1.00 92.00 90 GLY A C 1
ATOM 684 O O . GLY A 1 90 ? -6.377 11.022 4.567 1.00 92.00 90 GLY A O 1
ATOM 685 N N . PRO A 1 91 ? -6.591 12.289 2.713 1.00 92.69 91 PRO A N 1
ATOM 686 C CA . PRO A 1 91 ? -5.588 11.570 1.921 1.00 92.69 91 PRO A CA 1
ATOM 687 C C . PRO A 1 91 ? -4.187 11.584 2.539 1.00 92.69 91 PRO A C 1
ATOM 689 O O . PRO A 1 91 ? -3.389 10.692 2.292 1.00 92.69 91 PRO A O 1
ATOM 692 N N . GLN A 1 92 ? -3.873 12.596 3.349 1.00 93.50 92 GLN A N 1
ATOM 693 C CA . GLN A 1 92 ? -2.595 12.685 4.061 1.00 93.50 92 GLN A CA 1
ATOM 694 C C . GLN A 1 92 ? -2.649 12.091 5.467 1.00 93.50 92 GLN A C 1
ATOM 696 O O . GLN A 1 92 ? -1.615 11.980 6.119 1.00 93.50 92 GLN A O 1
ATOM 701 N N . GLY A 1 93 ? -3.836 11.673 5.901 1.00 95.00 93 GLY A N 1
ATOM 702 C CA . GLY A 1 93 ? -4.119 11.198 7.239 1.00 95.00 93 GLY A CA 1
ATOM 703 C C . GLY A 1 93 ? -3.834 9.721 7.462 1.00 95.00 93 GLY A C 1
ATOM 704 O O . GLY A 1 93 ? -3.004 9.106 6.787 1.00 95.00 93 GLY A O 1
ATOM 705 N N . LYS A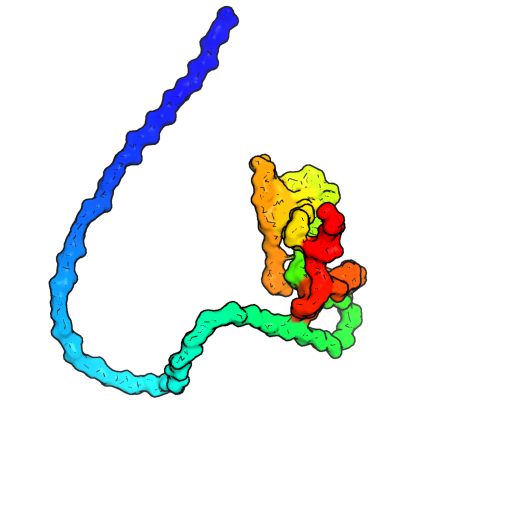 1 94 ? -4.537 9.157 8.448 1.00 97.19 94 LYS A N 1
ATOM 706 C CA . LYS A 1 94 ? -4.398 7.754 8.843 1.00 97.19 94 LYS A CA 1
ATOM 707 C C . LYS A 1 94 ? -4.967 6.789 7.810 1.00 97.19 94 LYS A C 1
ATOM 709 O O . LYS A 1 94 ? -6.126 6.904 7.408 1.00 97.19 94 LYS A O 1
ATOM 714 N N . TYR A 1 95 ? -4.168 5.787 7.447 1.00 97.31 95 TYR A N 1
ATOM 715 C CA . TYR A 1 95 ? -4.603 4.686 6.585 1.00 97.31 95 TYR A CA 1
ATOM 716 C C . TYR A 1 95 ? -4.952 3.450 7.414 1.00 97.31 95 TYR A C 1
ATOM 718 O O . TYR A 1 95 ? -4.353 3.175 8.456 1.00 97.31 95 TYR A O 1
ATOM 726 N N . TYR A 1 96 ? -5.924 2.696 6.917 1.00 95.75 96 TYR A N 1
ATOM 727 C CA . TYR A 1 96 ? -6.495 1.514 7.542 1.00 95.75 96 TYR A CA 1
ATOM 728 C C . TYR A 1 96 ? -6.445 0.343 6.568 1.00 95.75 96 TYR A C 1
ATOM 730 O O . TYR A 1 96 ? -6.622 0.516 5.362 1.00 95.75 96 TYR A O 1
ATOM 738 N N . LEU A 1 97 ? -6.240 -0.852 7.114 1.00 95.25 97 LEU A N 1
ATOM 739 C CA . LEU A 1 97 ? -6.340 -2.102 6.381 1.00 95.25 97 LEU A CA 1
ATOM 740 C C . LEU A 1 97 ? -7.729 -2.703 6.613 1.00 95.25 97 LEU A C 1
ATOM 742 O O . LEU A 1 97 ? -8.137 -2.912 7.756 1.00 95.25 97 LEU A O 1
ATOM 746 N N . SER A 1 98 ? -8.474 -2.948 5.541 1.00 93.69 98 SER A N 1
ATOM 747 C CA . SER A 1 98 ? -9.762 -3.632 5.608 1.00 93.69 98 SER A CA 1
ATOM 748 C C . SER A 1 98 ? -9.583 -5.143 5.752 1.00 93.69 98 SER A C 1
ATOM 750 O O . SER A 1 98 ? -8.531 -5.703 5.451 1.00 93.69 98 SER A O 1
ATOM 752 N N . LYS A 1 99 ? -10.665 -5.828 6.137 1.00 90.94 99 LYS A N 1
ATOM 753 C CA . LYS A 1 99 ? -10.672 -7.289 6.301 1.00 90.94 99 LYS A CA 1
ATOM 754 C C . LYS A 1 99 ? -10.375 -8.064 5.011 1.00 90.94 99 LYS A C 1
ATOM 756 O O . LYS A 1 99 ? -9.902 -9.184 5.072 1.00 90.94 99 LYS A O 1
ATOM 761 N N . ASN A 1 100 ? -10.642 -7.472 3.849 1.00 90.88 100 ASN A N 1
ATOM 762 C CA . ASN A 1 100 ? -10.359 -8.056 2.537 1.00 90.88 100 ASN A CA 1
ATOM 763 C C . ASN A 1 100 ? -9.020 -7.585 1.944 1.00 90.88 100 ASN A C 1
ATOM 765 O O . ASN A 1 100 ? -8.882 -7.558 0.725 1.00 90.88 100 ASN A O 1
ATOM 769 N N . GLY A 1 101 ? -8.066 -7.142 2.772 1.00 90.50 101 GLY A N 1
ATOM 770 C CA . GLY A 1 101 ? -6.726 -6.778 2.304 1.00 90.50 101 GLY A CA 1
ATOM 771 C C . GLY A 1 101 ? -6.674 -5.510 1.444 1.00 90.50 101 GLY A C 1
ATOM 772 O O . GLY A 1 101 ? -5.774 -5.352 0.627 1.00 90.50 101 GLY A O 1
ATOM 773 N N . ARG A 1 102 ? -7.632 -4.587 1.581 1.00 94.06 102 ARG A N 1
ATOM 774 C CA . ARG A 1 102 ? -7.622 -3.304 0.858 1.00 94.06 102 ARG A CA 1
ATOM 775 C C . ARG A 1 102 ? -7.252 -2.169 1.802 1.00 94.06 102 ARG A C 1
ATOM 777 O O . ARG A 1 102 ? -7.646 -2.154 2.964 1.00 94.06 102 ARG A O 1
ATOM 784 N N . VAL A 1 103 ? -6.521 -1.183 1.298 1.00 96.06 103 VAL A N 1
ATOM 785 C CA . VAL A 1 103 ? -6.156 0.000 2.085 1.00 96.06 103 VAL A CA 1
ATOM 786 C C . VAL A 1 103 ? -7.164 1.112 1.829 1.00 96.06 103 VAL A C 1
ATOM 788 O O . VAL A 1 103 ? -7.524 1.379 0.681 1.00 96.06 103 VAL A O 1
ATOM 791 N N . TYR A 1 104 ? -7.621 1.767 2.890 1.00 97.00 104 TYR A N 1
ATOM 792 C CA . TYR A 1 104 ? -8.500 2.930 2.807 1.00 97.00 104 TYR A CA 1
ATOM 793 C C . TYR A 1 104 ? -8.113 3.995 3.833 1.00 97.00 104 TYR A C 1
ATOM 795 O O . TYR A 1 104 ? -7.478 3.699 4.843 1.00 97.00 104 TYR A O 1
ATOM 803 N N . TYR A 1 105 ? -8.530 5.232 3.599 1.00 97.12 105 TYR A N 1
ATOM 804 C CA . TYR A 1 105 ? -8.483 6.316 4.582 1.00 97.12 105 TYR A CA 1
ATOM 805 C C . TYR A 1 105 ? -9.889 6.857 4.829 1.00 97.12 105 TYR A C 1
ATOM 807 O O . TYR A 1 105 ? -10.834 6.507 4.118 1.00 97.12 105 TYR A O 1
ATOM 815 N N . ARG A 1 106 ? -10.050 7.689 5.858 1.00 95.94 106 ARG A N 1
ATOM 816 C CA . ARG A 1 106 ? -11.299 8.421 6.097 1.00 95.94 106 ARG A CA 1
ATOM 817 C C . ARG A 1 106 ? -11.121 9.874 5.694 1.00 95.94 106 ARG A C 1
ATOM 819 O O . ARG A 1 106 ? -10.149 10.499 6.110 1.00 95.94 106 ARG A O 1
ATOM 826 N N . ASP A 1 107 ? -12.028 10.386 4.871 1.00 95.06 107 ASP A N 1
ATOM 827 C CA . ASP A 1 107 ? -12.055 11.808 4.524 1.00 95.06 107 ASP A CA 1
ATOM 828 C C . ASP A 1 107 ? -12.496 12.680 5.716 1.00 95.06 107 ASP A C 1
ATOM 830 O O . ASP A 1 107 ? -12.792 12.173 6.799 1.00 95.06 107 ASP A O 1
ATOM 834 N N . ALA A 1 108 ? -12.537 14.000 5.523 1.00 93.25 108 ALA A N 1
ATOM 835 C CA . ALA A 1 108 ? -12.963 14.946 6.558 1.00 93.25 108 ALA A CA 1
ATOM 836 C C . ALA A 1 108 ? -14.424 14.737 7.010 1.00 93.25 108 ALA A C 1
ATOM 838 O O . ALA A 1 108 ? -14.814 15.178 8.086 1.00 93.25 108 ALA A O 1
ATOM 839 N N . GLN A 1 109 ? -15.240 14.053 6.202 1.00 94.75 109 GLN A N 1
ATOM 840 C CA . GLN A 1 109 ? -16.618 13.675 6.519 1.00 94.75 109 GLN A CA 1
ATOM 841 C C . GLN A 1 109 ? -16.704 12.271 7.145 1.00 94.75 109 GLN A C 1
ATOM 843 O O . GLN A 1 109 ? -17.797 11.749 7.363 1.00 94.75 109 GLN A O 1
ATOM 848 N N . GLY A 1 110 ? -15.564 11.630 7.417 1.00 93.81 110 GLY A N 1
ATOM 849 C CA . GLY A 1 110 ? -15.483 10.292 7.991 1.00 93.81 110 GLY A CA 1
ATOM 850 C C . GLY A 1 110 ? -15.799 9.156 7.013 1.00 93.81 110 GLY A C 1
ATOM 851 O O . GLY A 1 110 ? -15.860 7.997 7.441 1.00 93.81 110 GLY A O 1
ATOM 852 N N . ARG A 1 111 ? -15.984 9.433 5.718 1.00 95.31 111 ARG A N 1
ATOM 853 C CA . ARG A 1 111 ? -16.308 8.425 4.697 1.00 95.31 111 ARG A CA 1
ATOM 854 C C . ARG A 1 111 ? -15.052 7.666 4.290 1.00 95.31 111 ARG A C 1
ATOM 856 O O . ARG A 1 111 ? -13.990 8.256 4.110 1.00 95.31 111 ARG A O 1
ATOM 863 N N . ALA A 1 112 ? -15.177 6.352 4.127 1.00 96.31 112 ALA A N 1
ATOM 864 C CA . ALA A 1 112 ? -14.069 5.511 3.693 1.00 96.31 112 ALA A CA 1
ATOM 865 C C . ALA A 1 112 ? -13.765 5.737 2.205 1.00 96.31 112 ALA A C 1
ATOM 867 O O . ALA A 1 112 ? -14.664 5.649 1.370 1.00 96.31 112 ALA A O 1
ATOM 868 N N . GLN A 1 113 ? -12.500 5.994 1.888 1.00 97.62 113 GLN A N 1
ATOM 869 C CA . GLN A 1 113 ? -11.988 6.159 0.531 1.00 97.62 113 GLN A CA 1
ATOM 870 C C . GLN A 1 113 ? -10.884 5.139 0.274 1.00 97.62 113 GLN A C 1
ATOM 872 O O . GLN A 1 113 ? -9.909 5.070 1.024 1.00 97.62 113 GLN A O 1
ATOM 877 N N . TRP A 1 114 ? -11.039 4.336 -0.778 1.00 96.62 114 TRP A N 1
ATOM 878 C CA . TRP A 1 114 ? -10.055 3.323 -1.150 1.00 96.62 114 TRP A CA 1
ATOM 879 C C .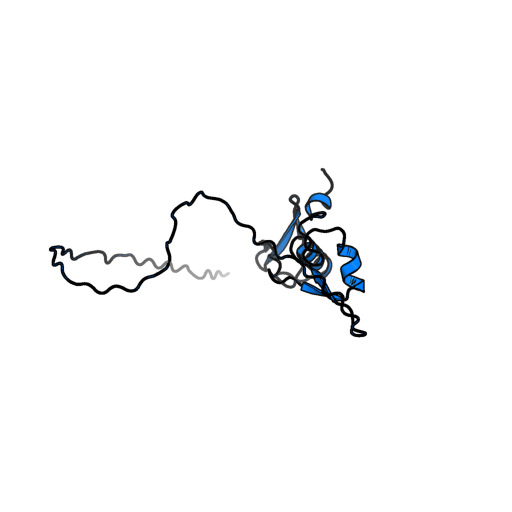 TRP A 1 114 ? -8.797 3.970 -1.720 1.00 96.62 114 TRP A C 1
ATOM 881 O O . TRP A 1 114 ? -8.865 4.828 -2.600 1.00 96.62 114 TRP A O 1
ATOM 891 N N . VAL A 1 115 ? -7.643 3.518 -1.245 1.00 96.12 115 VAL A N 1
ATOM 892 C CA . VAL A 1 115 ? -6.349 3.931 -1.783 1.00 96.12 115 VAL A CA 1
ATOM 893 C C . VAL A 1 115 ? -6.095 3.157 -3.069 1.00 96.12 115 VAL A C 1
ATOM 895 O O . VAL A 1 115 ? -6.220 1.933 -3.104 1.00 96.12 115 VAL A O 1
ATOM 898 N N . THR A 1 116 ? -5.722 3.879 -4.121 1.00 93.94 116 THR A N 1
ATOM 899 C CA . THR A 1 116 ? -5.266 3.293 -5.384 1.00 93.94 116 THR A CA 1
ATOM 900 C C . THR A 1 116 ? -3.776 3.591 -5.521 1.00 93.94 116 THR A C 1
ATOM 902 O O . THR A 1 116 ? -3.410 4.767 -5.477 1.00 93.94 116 THR A O 1
ATOM 905 N N . PRO A 1 117 ? -2.903 2.574 -5.627 1.00 90.25 117 PRO A N 1
ATOM 906 C CA . PRO A 1 117 ? -1.482 2.815 -5.813 1.00 90.25 117 PRO A CA 1
ATOM 907 C C . PRO A 1 117 ? -1.226 3.346 -7.234 1.00 90.25 117 PRO A C 1
ATOM 909 O O . PRO A 1 117 ? -1.970 2.997 -8.156 1.00 90.25 117 PRO A O 1
ATOM 912 N N . PRO A 1 118 ? -0.176 4.158 -7.434 1.00 89.94 118 PRO A N 1
ATOM 913 C CA . PRO A 1 118 ? 0.212 4.602 -8.768 1.00 89.94 118 PRO A CA 1
ATOM 914 C C . PRO A 1 118 ? 0.537 3.394 -9.668 1.00 89.94 118 PRO A C 1
ATOM 916 O O . PRO A 1 118 ? 1.240 2.481 -9.217 1.00 89.94 118 PRO A O 1
ATOM 919 N N . PRO A 1 119 ? 0.042 3.350 -10.921 1.00 86.25 119 PRO A N 1
ATOM 920 C CA . PRO A 1 119 ? 0.249 2.210 -11.818 1.00 86.25 119 PRO A CA 1
ATOM 921 C C . PRO A 1 119 ? 1.719 2.006 -12.210 1.00 86.25 119 PRO A C 1
ATOM 923 O O . PRO A 1 119 ? 2.141 0.877 -12.451 1.00 86.25 119 PRO A O 1
ATOM 926 N N . GLU A 1 120 ? 2.511 3.075 -12.245 1.00 89.75 120 GLU A N 1
ATOM 927 C CA . GLU A 1 120 ? 3.958 3.047 -12.473 1.00 89.75 120 GLU A CA 1
ATOM 928 C C . GLU A 1 120 ? 4.762 2.525 -11.269 1.00 89.75 120 GLU A C 1
ATOM 930 O O . GLU A 1 120 ? 5.945 2.205 -11.403 1.00 89.75 120 GLU A O 1
ATOM 935 N N . GLY A 1 121 ? 4.117 2.416 -10.104 1.00 92.88 121 GLY A N 1
ATOM 936 C CA . GLY A 1 121 ? 4.738 2.045 -8.841 1.00 92.88 121 GLY A CA 1
ATOM 937 C C . GLY A 1 121 ? 5.485 3.192 -8.154 1.00 92.88 121 GLY A C 1
ATOM 938 O O . GLY A 1 121 ? 5.684 4.279 -8.688 1.00 92.88 121 GLY A O 1
ATOM 939 N N . ILE A 1 122 ? 5.904 2.942 -6.919 1.00 94.69 122 ILE A N 1
ATOM 940 C CA . ILE A 1 122 ? 6.611 3.889 -6.059 1.00 94.69 122 ILE A CA 1
ATOM 941 C C . ILE A 1 122 ? 8.091 3.522 -6.065 1.00 94.69 122 ILE A C 1
ATOM 943 O O . ILE A 1 122 ? 8.460 2.385 -5.772 1.00 94.69 122 ILE A O 1
ATOM 947 N N . ARG A 1 123 ? 8.947 4.489 -6.393 1.00 94.75 123 ARG A N 1
ATOM 948 C CA . ARG A 1 123 ? 10.404 4.336 -6.334 1.00 94.75 123 ARG A CA 1
ATOM 949 C C . ARG A 1 123 ? 10.880 4.548 -4.904 1.00 94.75 123 ARG A C 1
ATOM 951 O O . ARG A 1 123 ? 10.735 5.642 -4.368 1.00 94.75 123 ARG A O 1
ATOM 958 N N . VAL A 1 124 ? 11.449 3.509 -4.308 1.00 93.06 124 VAL A N 1
ATOM 959 C CA . VAL A 1 124 ? 11.887 3.493 -2.907 1.00 93.06 124 VAL A CA 1
ATOM 960 C C . VAL A 1 124 ? 13.338 3.004 -2.845 1.00 93.06 124 VAL A C 1
ATOM 962 O O . VAL A 1 124 ? 13.693 2.101 -3.609 1.00 93.06 124 VAL A O 1
ATOM 965 N N . PRO A 1 125 ? 14.204 3.560 -1.974 1.00 94.44 125 PRO A N 1
ATOM 966 C CA . PRO A 1 125 ? 15.543 3.016 -1.761 1.00 94.44 125 PRO A CA 1
ATOM 967 C C . PRO A 1 125 ? 15.489 1.517 -1.461 1.00 94.44 125 PRO A C 1
ATOM 969 O O . PRO A 1 125 ? 14.621 1.060 -0.716 1.00 94.44 125 PRO A O 1
ATOM 972 N N . GLU A 1 126 ? 16.416 0.740 -2.020 1.00 90.94 126 GLU A N 1
ATOM 973 C CA . GLU A 1 126 ? 16.377 -0.719 -1.889 1.00 90.94 126 GLU A CA 1
ATOM 974 C C . GLU A 1 126 ? 16.354 -1.170 -0.422 1.00 90.94 126 GLU A C 1
ATOM 976 O O . GLU A 1 126 ? 15.599 -2.077 -0.081 1.00 90.94 126 GLU A O 1
ATOM 981 N N . SER A 1 127 ? 17.126 -0.514 0.446 1.00 92.00 127 SER A N 1
ATOM 982 C CA . SER A 1 127 ? 17.182 -0.816 1.881 1.00 92.00 127 SER A CA 1
ATOM 983 C C . SER A 1 127 ? 15.811 -0.755 2.558 1.00 92.00 127 SER A C 1
ATOM 985 O O . SER A 1 127 ? 15.486 -1.607 3.380 1.00 92.00 127 SER A O 1
ATOM 987 N N . GLU A 1 128 ? 14.974 0.213 2.187 1.00 93.00 128 GLU A N 1
ATOM 988 C CA . GLU A 1 128 ? 13.602 0.314 2.681 1.00 93.00 128 GLU A CA 1
ATOM 989 C C . GLU A 1 128 ? 12.673 -0.658 1.947 1.00 93.00 128 GLU A C 1
ATOM 991 O O . GLU A 1 128 ? 11.772 -1.234 2.556 1.00 93.00 128 GLU A O 1
ATOM 996 N N . ALA A 1 129 ? 12.903 -0.884 0.655 1.00 94.06 129 ALA A N 1
ATOM 997 C CA . ALA A 1 129 ? 12.078 -1.756 -0.164 1.00 94.06 129 ALA A CA 1
ATOM 998 C C . ALA A 1 129 ? 12.199 -3.243 0.215 1.00 94.06 129 ALA A C 1
ATOM 1000 O O . ALA A 1 129 ? 11.240 -3.993 0.041 1.00 94.06 129 ALA A O 1
ATOM 1001 N N . GLN A 1 130 ? 13.344 -3.680 0.752 1.00 93.56 130 GLN A N 1
ATOM 1002 C CA . GLN A 1 130 ? 13.626 -5.084 1.095 1.00 93.56 130 GLN A CA 1
ATOM 1003 C C . GLN A 1 130 ? 12.560 -5.733 1.986 1.00 93.56 130 GLN A C 1
ATOM 1005 O O . GLN A 1 130 ? 12.266 -6.916 1.826 1.00 93.56 130 GLN A O 1
ATOM 1010 N N . ARG A 1 131 ? 11.925 -4.969 2.881 1.00 94.88 131 ARG A N 1
ATOM 1011 C CA . ARG A 1 131 ? 10.837 -5.469 3.742 1.00 94.88 131 ARG A CA 1
ATOM 1012 C C . ARG A 1 131 ? 9.559 -5.853 2.983 1.00 94.88 131 ARG A C 1
ATOM 1014 O O . ARG A 1 131 ? 8.677 -6.475 3.563 1.00 94.88 131 ARG A O 1
ATOM 1021 N N . TYR A 1 132 ? 9.442 -5.437 1.723 1.00 95.38 132 TYR A N 1
ATOM 1022 C CA . TYR A 1 132 ? 8.295 -5.690 0.850 1.00 95.38 132 TYR A CA 1
ATOM 1023 C C . TYR A 1 132 ? 8.595 -6.736 -0.230 1.00 95.38 132 TYR A C 1
ATOM 1025 O O . TYR A 1 132 ? 7.739 -6.982 -1.073 1.00 95.38 132 TYR A O 1
ATOM 1033 N N . ARG A 1 133 ? 9.785 -7.353 -0.217 1.00 95.06 133 ARG A N 1
ATOM 1034 C CA . ARG A 1 133 ? 10.255 -8.277 -1.266 1.00 95.06 133 ARG A CA 1
ATOM 1035 C C . ARG A 1 133 ? 9.350 -9.488 -1.506 1.00 95.06 133 ARG A C 1
ATOM 1037 O O . ARG A 1 133 ? 9.343 -10.036 -2.597 1.00 95.06 133 ARG A O 1
ATOM 1044 N N . ASP A 1 134 ? 8.614 -9.906 -0.480 1.00 95.25 134 ASP A N 1
ATOM 1045 C CA . ASP A 1 134 ? 7.764 -11.097 -0.530 1.00 95.25 134 ASP A CA 1
ATOM 1046 C C . ASP A 1 134 ? 6.346 -10.777 -1.043 1.00 95.25 134 ASP A C 1
ATOM 1048 O O . ASP A 1 134 ? 5.520 -11.680 -1.177 1.00 95.25 134 ASP A O 1
ATOM 1052 N N . PHE A 1 135 ? 6.043 -9.502 -1.313 1.00 95.06 135 PHE A N 1
ATOM 1053 C CA . PHE A 1 135 ? 4.732 -9.054 -1.773 1.00 95.06 135 PHE A CA 1
ATOM 1054 C C . PHE A 1 135 ? 4.664 -8.921 -3.288 1.00 95.06 135 PHE A C 1
ATOM 1056 O O . PHE A 1 135 ? 5.619 -8.509 -3.952 1.00 95.06 135 PHE A O 1
ATOM 1063 N N . GLN A 1 136 ? 3.471 -9.168 -3.821 1.00 95.19 136 GLN A N 1
ATOM 1064 C CA . GLN A 1 136 ? 3.162 -8.913 -5.217 1.00 95.19 136 GLN A CA 1
ATOM 1065 C C . GLN A 1 136 ? 3.463 -7.449 -5.583 1.00 95.19 136 GLN A C 1
ATOM 1067 O O . GLN A 1 136 ? 3.028 -6.510 -4.913 1.00 95.19 136 GLN A O 1
ATOM 1072 N N . GLY A 1 137 ? 4.173 -7.257 -6.692 1.00 92.69 137 GLY A N 1
ATOM 1073 C CA . GLY A 1 137 ? 4.521 -5.954 -7.246 1.00 92.69 137 GLY A CA 1
ATOM 1074 C C . GLY A 1 137 ? 5.871 -5.399 -6.790 1.00 92.69 137 GLY A C 1
ATOM 1075 O O . GLY A 1 137 ? 6.271 -4.351 -7.301 1.00 92.69 137 GLY A O 1
ATOM 1076 N N . TYR A 1 138 ? 6.612 -6.081 -5.908 1.00 95.06 138 TYR A N 1
ATOM 1077 C CA . TYR A 1 138 ? 8.019 -5.744 -5.669 1.00 95.06 138 TYR A CA 1
ATOM 1078 C C . TYR A 1 138 ? 8.824 -5.926 -6.957 1.00 95.06 138 TYR A C 1
ATOM 1080 O O . TYR A 1 138 ? 8.786 -6.986 -7.572 1.00 95.06 138 TYR A O 1
ATOM 1088 N N . ASN A 1 139 ? 9.502 -4.872 -7.411 1.00 94.06 139 ASN A N 1
ATOM 1089 C CA . ASN A 1 139 ? 10.188 -4.806 -8.701 1.00 94.06 139 ASN A CA 1
ATOM 1090 C C . ASN A 1 139 ? 9.375 -5.456 -9.833 1.00 94.06 139 ASN A C 1
ATOM 1092 O O . ASN A 1 139 ? 9.921 -6.243 -10.592 1.00 94.06 139 ASN A O 1
ATOM 1096 N N . GLY A 1 140 ? 8.067 -5.181 -9.912 1.00 87.00 140 GLY A N 1
ATOM 1097 C CA . GLY A 1 140 ? 7.178 -5.701 -10.962 1.00 87.00 140 GLY A CA 1
ATOM 1098 C C . GLY A 1 140 ? 6.881 -7.206 -10.910 1.00 87.00 140 GLY A C 1
ATOM 1099 O O . GLY A 1 140 ? 6.356 -7.749 -11.880 1.00 87.00 140 GLY A O 1
ATOM 1100 N N . GLN A 1 141 ? 7.189 -7.897 -9.811 1.00 90.38 141 GLN A N 1
ATOM 1101 C CA . GLN A 1 141 ? 6.805 -9.297 -9.630 1.00 90.38 141 GLN A CA 1
ATOM 1102 C C . GLN A 1 141 ? 5.279 -9.460 -9.692 1.00 90.38 141 GLN A C 1
ATOM 1104 O O . GLN A 1 141 ? 4.536 -8.769 -8.997 1.00 90.38 141 GLN A O 1
ATOM 1109 N N . SER A 1 142 ? 4.801 -10.389 -10.521 1.00 87.31 142 SER A N 1
ATOM 1110 C CA . SER A 1 142 ? 3.369 -10.686 -10.669 1.00 87.31 142 SER A CA 1
ATOM 1111 C C . SER A 1 142 ? 2.828 -11.626 -9.591 1.00 87.31 142 SER A C 1
ATOM 1113 O O . SER A 1 142 ? 1.622 -11.632 -9.349 1.00 87.31 142 SER A O 1
ATOM 1115 N N . ALA A 1 143 ? 3.713 -12.389 -8.948 1.00 89.25 143 ALA A N 1
ATOM 1116 C CA . ALA A 1 143 ? 3.426 -13.311 -7.857 1.00 89.25 143 ALA A CA 1
ATOM 1117 C C . ALA A 1 143 ? 3.986 -12.779 -6.530 1.00 89.25 143 ALA A C 1
ATOM 1119 O O . ALA A 1 143 ? 4.854 -11.905 -6.517 1.00 89.25 143 ALA A O 1
ATOM 1120 N N . GLY A 1 144 ? 3.496 -13.330 -5.424 1.00 91.44 144 GLY A N 1
ATOM 1121 C CA . GLY A 1 144 ? 3.878 -12.948 -4.069 1.00 91.44 144 GLY A CA 1
ATOM 1122 C C . GLY A 1 144 ? 2.657 -12.856 -3.167 1.00 91.44 144 GLY A C 1
ATOM 1123 O O . GLY A 1 144 ? 1.530 -13.082 -3.608 1.00 91.44 144 GLY A O 1
ATOM 1124 N N . ARG A 1 145 ? 2.899 -12.510 -1.908 1.00 93.69 145 ARG A N 1
ATOM 1125 C CA . ARG A 1 145 ? 1.847 -12.262 -0.925 1.00 93.69 145 ARG A CA 1
ATOM 1126 C C . ARG A 1 145 ? 1.065 -11.009 -1.272 1.00 93.69 145 ARG A C 1
ATOM 1128 O O . ARG A 1 145 ? 1.629 -10.042 -1.798 1.00 93.69 145 ARG A O 1
ATOM 1135 N N . ASP A 1 146 ? -0.203 -10.992 -0.913 1.00 93.50 146 ASP A N 1
ATOM 1136 C CA . ASP A 1 146 ? -0.996 -9.772 -0.936 1.00 93.50 146 ASP A CA 1
ATOM 1137 C C . ASP A 1 146 ? -1.304 -9.299 0.494 1.00 93.50 146 ASP A C 1
ATOM 1139 O O . ASP A 1 146 ? -0.732 -9.766 1.483 1.00 93.50 146 ASP A O 1
ATOM 1143 N N . LEU A 1 147 ? -2.151 -8.281 0.619 1.00 91.81 147 LEU A N 1
ATOM 1144 C CA . LEU A 1 147 ? -2.516 -7.741 1.925 1.00 91.81 147 LEU A CA 1
ATOM 1145 C C . LEU A 1 147 ? -3.607 -8.568 2.624 1.00 91.81 147 LEU A C 1
ATOM 1147 O O . LEU A 1 147 ? -3.861 -8.322 3.803 1.00 91.81 147 LEU A O 1
ATOM 1151 N N . THR A 1 148 ? -4.251 -9.519 1.942 1.00 92.12 148 THR A N 1
ATOM 1152 C CA . THR A 1 148 ? -5.190 -10.456 2.579 1.00 92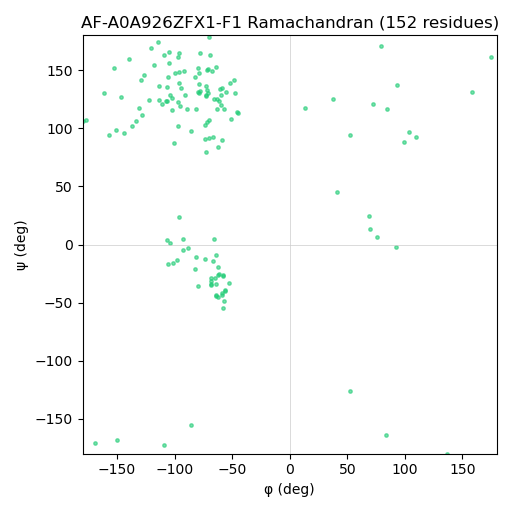.12 148 THR A CA 1
ATOM 1153 C C . THR A 1 148 ? -4.442 -11.413 3.503 1.00 92.12 148 THR A C 1
ATOM 1155 O O . THR A 1 148 ? -4.901 -11.645 4.618 1.00 92.12 148 THR A O 1
ATOM 1158 N N . ASP A 1 149 ? -3.215 -11.805 3.136 1.00 87.19 149 ASP A N 1
ATOM 1159 C CA . ASP A 1 149 ? -2.304 -12.617 3.962 1.00 87.19 149 ASP A CA 1
ATOM 1160 C C . ASP A 1 149 ? -1.844 -11.927 5.261 1.00 87.19 149 ASP A C 1
ATOM 1162 O O . ASP A 1 149 ? -1.134 -12.522 6.076 1.00 87.19 149 ASP A O 1
ATOM 1166 N N . LEU A 1 150 ? -2.140 -10.634 5.427 1.00 85.56 150 LEU A N 1
ATOM 1167 C CA . LEU A 1 150 ? -1.809 -9.857 6.626 1.00 85.56 150 LEU A CA 1
ATOM 1168 C C . LEU A 1 150 ? -2.982 -9.729 7.593 1.00 85.56 150 LEU A C 1
ATOM 1170 O O . LEU A 1 150 ? -2.788 -9.289 8.729 1.00 85.56 150 LEU A O 1
ATOM 1174 N N . VAL A 1 151 ? -4.190 -10.075 7.153 1.00 84.75 151 VAL A N 1
ATOM 1175 C CA . VAL A 1 151 ? -5.381 -10.034 7.991 1.00 84.75 151 VAL A CA 1
ATOM 1176 C C . VAL A 1 151 ? -5.503 -11.397 8.678 1.00 84.75 151 VAL A C 1
ATOM 1178 O O . VAL A 1 151 ? -5.664 -12.401 7.988 1.00 84.75 151 VAL A O 1
ATOM 1181 N N . PRO A 1 152 ? -5.421 -11.479 10.018 1.00 72.81 152 PRO A N 1
ATOM 1182 C CA . PRO A 1 152 ? -5.638 -12.745 10.707 1.00 72.81 152 PRO A CA 1
ATOM 1183 C C . PRO A 1 152 ? -7.055 -13.256 10.416 1.00 72.81 152 PRO A C 1
ATOM 1185 O O . PRO A 1 152 ? -8.015 -12.483 10.488 1.00 72.81 152 PRO A O 1
ATOM 1188 N N . ALA A 1 153 ? -7.172 -14.549 10.091 1.00 64.06 153 ALA A N 1
ATOM 1189 C CA . ALA A 1 153 ? -8.460 -15.226 9.989 1.00 64.06 153 ALA A CA 1
ATOM 1190 C C . ALA A 1 153 ? -9.181 -15.073 11.337 1.00 64.06 153 ALA A C 1
ATOM 1192 O O . ALA A 1 153 ? -8.643 -15.473 12.370 1.00 64.06 153 ALA A O 1
ATOM 1193 N N . GLN A 1 154 ? -10.328 -14.393 11.326 1.00 54.72 154 GLN A N 1
ATOM 1194 C CA . GLN A 1 154 ? -11.155 -14.174 12.514 1.00 54.72 154 GLN A CA 1
ATOM 1195 C C . GLN A 1 154 ? -12.164 -15.296 12.686 1.00 54.72 154 GLN A C 1
ATOM 1197 O O . GLN A 1 154 ? -12.710 -15.732 11.647 1.00 54.72 154 GLN A O 1
#

Organism: NCBI:txid2949571

pLDDT: mean 74.64, std 22.15, range [32.25, 97.62]

Radius of gyration: 28.03 Å; Cα contacts (8 Å, |Δi|>4): 183; chains: 1; bounding box: 67×51×83 Å

Mean predicted aligned error: 17.86 Å

Solvent-accessible surface area (backbone atoms only — not comparable to full-atom values): 10237 Å² total; per-residue (Å²): 141,85,87,84,86,85,82,91,82,87,86,87,79,88,79,89,90,81,90,86,83,90,84,85,90,83,90,84,87,84,86,89,80,91,74,93,70,82,87,82,82,88,76,87,75,94,72,90,75,79,76,79,63,74,55,78,81,75,89,64,95,59,97,56,87,58,66,35,36,22,18,63,40,22,27,45,53,50,53,35,68,74,18,52,80,42,88,50,64,21,97,84,8,29,34,43,77,44,86,81,33,43,48,29,27,31,37,90,86,66,48,81,42,77,65,77,62,60,92,90,31,46,82,36,52,36,86,71,39,58,84,36,62,64,19,15,10,30,57,44,33,88,63,62,43,54,47,46,83,71,45,76,90,126